Protein AF-A0A7R9NQY5-F1 (afdb_monomer)

Foldseek 3Di:
DQVVCCVVCVVPVLFKDKDDDQQFDDAPPQAQPFDWDQDPVRDTDGQWGFHDWDHGNDPPIITMTTGVVSCQVVCCVVVVDND

Solvent-accessible surface area (backbone atoms only — not comparable to full-atom values): 4855 Å² total; per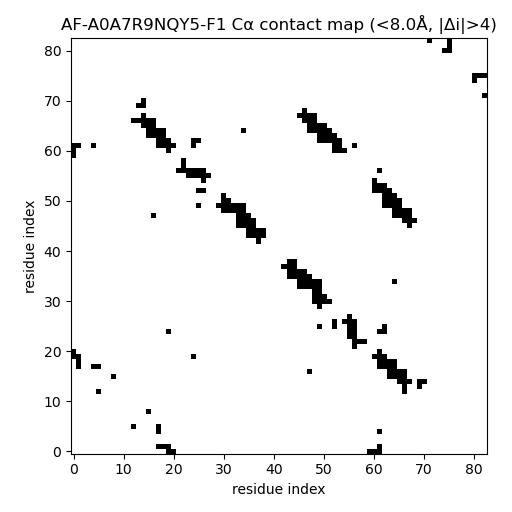-residue (Å²): 55,47,69,60,41,56,68,73,41,60,93,44,50,70,54,33,36,68,46,60,51,92,83,45,60,70,47,91,86,41,64,71,36,81,37,68,46,73,50,98,86,74,49,74,42,80,48,26,29,38,67,49,60,60,72,59,45,42,86,77,39,46,40,38,20,39,23,41,81,60,40,47,70,62,49,26,76,75,65,77,48,90,127

pLDDT: mean 91.31, std 5.81, range [72.56, 97.88]

Organism: NCBI:txid509924

Secondary structure (DSSP, 8-state):
-HHHHHHHSGGGTTTEEEE-BTTB---TT-TTPEEEEE-TTS-EEEEEEEEEESSSS-TT--EEEEEGGGSHHHHHHHH----

InterPro domains:
  IPR001254 Serine proteases, trypsin domain [PF00089] (5-75)
  IPR001254 Serine proteases, trypsin domain [PS50240] (1-80)
  IPR009003 Peptidase S1, PA clan [SSF50494] (15-81)
  IPR033116 Serine proteases, trypsin family, serine active site [PS00135] (25-36)
  IPR050127 Serine Proteases (Peptidase S1 Family) [PTHR24264] (14-79)

Radius of gyration: 13.71 Å; Cα contacts (8 Å, |Δi|>4): 136; chains: 1; bounding box: 34×25×34 Å

Mean predicted aligned error: 4.0 Å

Nearest PDB structures (foldseek):
  2oq5-assembly1_A  TM=8.283E-01  e=4.555E-05  Homo sapiens
  1sgt-assembly1_A  TM=8.448E-01  e=7.123E-05  Streptomyces griseus
  4jz1-assembly1_A  TM=8.307E-01  e=5.881E-05  Homo sapiens
  9dpf-assembly2_C  TM=8.457E-01  e=1.533E-04  Homo sapiens
  8vis-assembly4_H  TM=8.306E-01  e=1.114E-04  Homo sapiens

Sequence (83 aa):
TYLACSKKEKDTIYNRLCAYRHRTDTCLGDSGGPLTYLDKSGIHYLTGIVSTGKGCAERDSYGLYTRVTGYLNWIDENTGGKI

Structure (mmCIF, N/CA/C/O backbone):
data_AF-A0A7R9NQY5-F1
#
_entry.id   AF-A0A7R9NQY5-F1
#
loop_
_atom_site.group_PDB
_atom_site.id
_atom_site.type_symbol
_atom_site.label_atom_id
_atom_site.label_alt_id
_atom_site.label_comp_id
_atom_site.label_asym_id
_atom_site.label_entity_id
_atom_site.label_seq_id
_atom_site.pdbx_PDB_ins_code
_atom_site.Cartn_x
_atom_site.Cartn_y
_atom_site.Cartn_z
_atom_site.occupancy
_atom_site.B_iso_or_equiv
_atom_site.auth_seq_id
_atom_site.auth_comp_id
_atom_site.auth_asym_id
_atom_site.auth_atom_id
_atom_site.pdbx_PDB_model_num
ATOM 1 N N . THR A 1 1 ? 8.792 -9.443 -8.190 1.00 81.75 1 THR A N 1
ATOM 2 C CA . THR A 1 1 ? 7.630 -10.340 -7.925 1.00 81.75 1 THR A CA 1
ATOM 3 C C . THR A 1 1 ? 7.188 -10.241 -6.471 1.00 81.75 1 THR A C 1
ATOM 5 O O . THR A 1 1 ? 7.995 -9.854 -5.630 1.00 81.75 1 THR A O 1
ATOM 8 N N . TYR A 1 2 ? 5.946 -10.635 -6.151 1.00 84.94 2 TYR A N 1
ATOM 9 C CA . TYR A 1 2 ? 5.445 -10.661 -4.765 1.00 84.94 2 TYR A CA 1
ATOM 10 C C . TYR A 1 2 ? 6.332 -11.503 -3.833 1.00 84.94 2 TYR A C 1
ATOM 12 O O . TYR A 1 2 ? 6.772 -11.009 -2.805 1.00 84.94 2 TYR A O 1
ATOM 20 N N . LEU A 1 3 ? 6.684 -12.732 -4.230 1.00 88.25 3 LEU A N 1
ATOM 21 C CA . LEU A 1 3 ? 7.523 -13.621 -3.412 1.00 88.25 3 LEU A CA 1
ATOM 22 C C . LEU A 1 3 ? 8.909 -13.027 -3.121 1.00 88.25 3 LEU A C 1
ATOM 24 O O . LEU A 1 3 ? 9.413 -13.154 -2.006 1.00 88.25 3 LEU A O 1
ATOM 28 N N . ALA A 1 4 ? 9.518 -12.360 -4.107 1.00 89.94 4 ALA A N 1
ATOM 29 C CA . ALA A 1 4 ? 10.794 -11.675 -3.915 1.00 89.94 4 ALA A CA 1
ATOM 30 C C . ALA A 1 4 ? 10.669 -10.531 -2.897 1.00 89.94 4 ALA A C 1
ATOM 32 O O . ALA A 1 4 ? 11.509 -10.414 -2.007 1.00 89.94 4 ALA A O 1
ATOM 33 N N . CYS A 1 5 ? 9.591 -9.748 -2.988 1.00 90.31 5 CYS A N 1
ATOM 34 C CA . CYS A 1 5 ? 9.286 -8.694 -2.027 1.00 90.31 5 CYS A CA 1
ATOM 35 C C . CYS A 1 5 ? 9.079 -9.259 -0.620 1.00 90.31 5 CYS A C 1
ATOM 37 O O . CYS A 1 5 ? 9.797 -8.884 0.299 1.00 90.31 5 CYS A O 1
ATOM 39 N N . SER A 1 6 ? 8.187 -10.240 -0.455 1.00 87.31 6 SER A N 1
ATOM 40 C CA . SER A 1 6 ? 7.898 -10.846 0.849 1.00 87.31 6 SER A CA 1
ATOM 41 C C . SER A 1 6 ? 9.122 -11.494 1.489 1.00 87.31 6 SER A C 1
ATO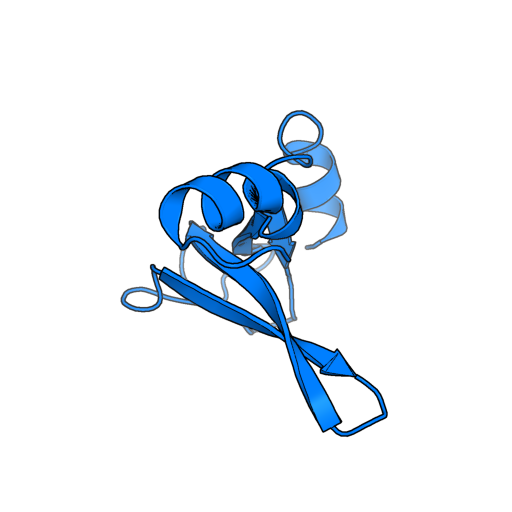M 43 O O . SER A 1 6 ? 9.198 -11.569 2.709 1.00 87.31 6 SER A O 1
ATOM 45 N N . LYS A 1 7 ? 10.094 -11.968 0.696 1.00 90.88 7 LYS A N 1
ATOM 46 C CA . LYS A 1 7 ? 11.359 -12.496 1.221 1.00 90.88 7 LYS A CA 1
ATOM 47 C C . LYS A 1 7 ? 12.305 -11.392 1.699 1.00 90.88 7 LYS A C 1
ATOM 49 O O . LYS A 1 7 ? 13.033 -11.628 2.660 1.00 90.88 7 LYS A O 1
ATOM 54 N N . LYS A 1 8 ? 12.328 -10.246 1.019 1.00 89.94 8 LYS A N 1
ATOM 55 C CA . LYS A 1 8 ? 13.232 -9.128 1.315 1.00 89.94 8 LYS A CA 1
ATOM 56 C C . LYS A 1 8 ? 12.700 -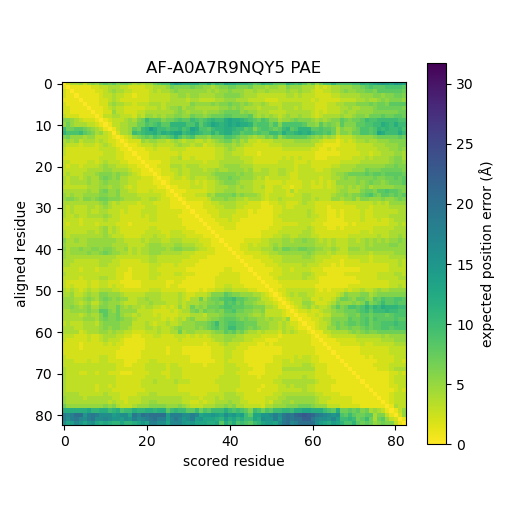8.214 2.422 1.00 89.94 8 LYS A C 1
ATOM 58 O O . LYS A 1 8 ? 13.477 -7.757 3.244 1.00 89.94 8 LYS A O 1
ATOM 63 N N . GLU A 1 9 ? 11.389 -8.012 2.478 1.00 89.19 9 GLU A N 1
ATOM 64 C CA . GLU A 1 9 ? 10.709 -7.110 3.418 1.00 89.19 9 GLU A CA 1
ATOM 65 C C . GLU A 1 9 ? 10.153 -7.836 4.659 1.00 89.19 9 GLU A C 1
ATOM 67 O O . GLU A 1 9 ? 9.212 -7.363 5.295 1.00 89.19 9 GLU A O 1
ATOM 72 N N . LYS A 1 10 ? 10.693 -9.014 5.005 1.00 83.38 10 LYS A N 1
ATOM 73 C CA . LYS A 1 10 ? 10.175 -9.855 6.104 1.00 83.38 10 LYS A CA 1
ATOM 74 C C . LYS A 1 10 ? 10.044 -9.103 7.428 1.00 83.38 10 LYS A C 1
ATOM 76 O O . LYS A 1 10 ? 9.050 -9.286 8.123 1.00 83.38 10 LYS A O 1
ATOM 81 N N . ASP A 1 11 ? 11.004 -8.236 7.734 1.00 82.88 11 ASP A N 1
ATOM 82 C CA . ASP A 1 11 ? 11.062 -7.510 9.007 1.00 82.88 11 ASP A CA 1
ATOM 83 C C . ASP A 1 11 ? 10.163 -6.262 9.031 1.00 82.88 11 ASP A C 1
ATOM 85 O O . ASP A 1 11 ? 9.955 -5.657 10.079 1.00 82.88 11 ASP A O 1
ATOM 89 N N . THR A 1 12 ? 9.599 -5.867 7.884 1.00 80.44 12 THR A N 1
ATOM 90 C CA . THR A 1 12 ? 8.797 -4.641 7.737 1.00 80.44 12 THR A CA 1
ATOM 91 C C . THR A 1 12 ? 7.347 -4.920 7.332 1.00 80.44 12 THR A C 1
ATOM 93 O O . THR A 1 12 ? 6.562 -3.984 7.169 1.00 80.44 12 THR A O 1
ATOM 96 N N . ILE A 1 13 ? 6.946 -6.194 7.240 1.00 76.81 13 ILE A N 1
ATOM 97 C CA . ILE A 1 13 ? 5.618 -6.618 6.763 1.00 76.81 13 ILE A CA 1
ATOM 98 C C . ILE A 1 13 ? 4.448 -6.170 7.652 1.00 76.81 13 ILE A C 1
ATOM 100 O O . ILE A 1 13 ? 3.308 -6.098 7.191 1.00 76.81 13 ILE A O 1
ATOM 104 N N . TYR A 1 14 ? 4.719 -5.832 8.916 1.00 83.62 14 TYR A N 1
ATOM 105 C CA . TYR A 1 14 ? 3.719 -5.258 9.819 1.00 83.62 14 TYR A CA 1
ATOM 106 C C . TYR A 1 14 ? 3.258 -3.869 9.360 1.00 83.62 14 TYR A C 1
ATOM 108 O O . TYR A 1 14 ? 2.080 -3.543 9.479 1.00 83.62 14 TYR A O 1
ATOM 116 N N . ASN A 1 15 ? 4.161 -3.098 8.746 1.00 91.25 15 ASN A N 1
ATOM 117 C CA . ASN A 1 15 ? 3.915 -1.713 8.337 1.00 91.25 15 ASN A CA 1
ATOM 118 C C . ASN A 1 15 ? 3.887 -1.535 6.815 1.00 91.25 15 ASN A C 1
ATOM 120 O O . ASN A 1 15 ? 3.523 -0.468 6.321 1.00 91.25 15 ASN A O 1
ATOM 124 N N . ARG A 1 16 ? 4.267 -2.566 6.052 1.00 93.56 16 ARG A N 1
ATOM 125 C CA . ARG A 1 16 ? 4.391 -2.507 4.594 1.00 93.56 16 ARG A CA 1
ATOM 126 C C . ARG A 1 16 ? 3.676 -3.667 3.911 1.00 93.56 16 ARG A C 1
ATOM 128 O O . ARG A 1 16 ? 3.580 -4.772 4.438 1.00 93.56 16 ARG A O 1
ATOM 135 N N . LEU A 1 17 ? 3.196 -3.407 2.703 1.00 94.12 17 LEU A N 1
ATOM 136 C CA . LEU A 1 17 ? 2.569 -4.367 1.808 1.00 94.12 17 LEU A CA 1
ATOM 137 C C . LEU A 1 17 ? 3.332 -4.430 0.492 1.00 94.12 17 LEU A C 1
ATOM 139 O O . LEU A 1 17 ? 3.677 -3.411 -0.106 1.00 94.12 17 LEU A O 1
ATOM 143 N N . CYS A 1 18 ? 3.535 -5.657 0.035 1.00 93.25 18 CYS A N 1
ATOM 144 C CA . CYS A 1 18 ? 4.046 -5.958 -1.288 1.00 93.25 18 CYS A CA 1
ATOM 145 C C . CYS A 1 18 ? 2.875 -6.094 -2.261 1.00 93.25 18 CYS A C 1
ATOM 147 O O . CYS A 1 18 ? 2.003 -6.935 -2.037 1.00 93.25 18 CYS A O 1
ATOM 149 N N . ALA A 1 19 ? 2.893 -5.359 -3.371 1.00 92.50 19 ALA A N 1
ATOM 150 C CA . ALA A 1 19 ? 1.990 -5.612 -4.491 1.00 92.50 19 ALA A CA 1
ATOM 151 C C . ALA A 1 19 ? 2.780 -5.761 -5.791 1.00 92.50 19 ALA A C 1
ATOM 153 O O . ALA A 1 19 ? 3.810 -5.121 -6.010 1.00 92.50 19 ALA A O 1
ATOM 154 N N . TYR A 1 20 ? 2.316 -6.662 -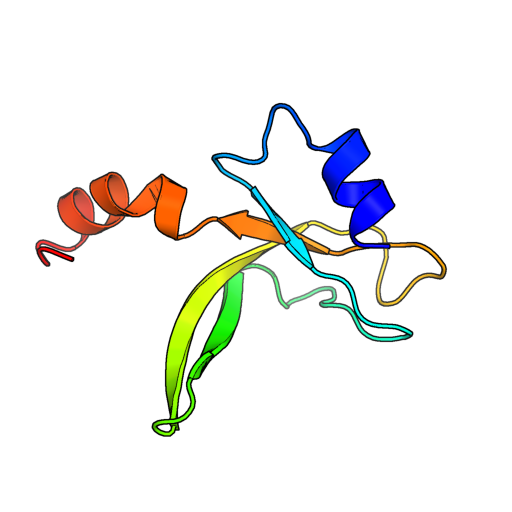6.649 1.00 91.81 20 TYR A N 1
ATOM 155 C CA . TYR A 1 20 ? 2.951 -6.931 -7.927 1.00 91.81 20 TYR A CA 1
ATOM 156 C C . TYR A 1 20 ? 1.923 -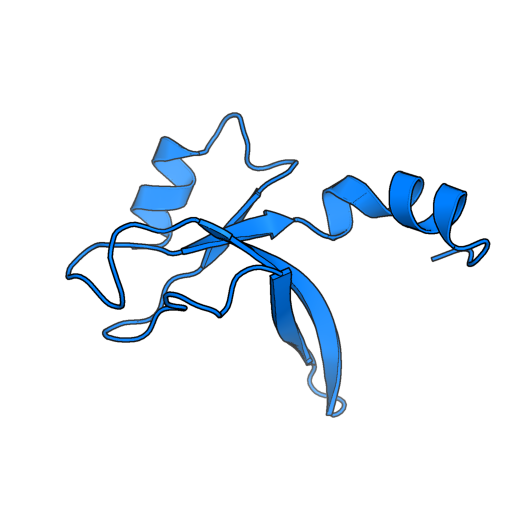7.419 -8.935 1.00 91.81 20 TYR A C 1
ATOM 158 O O . TYR A 1 20 ? 1.147 -8.333 -8.648 1.00 91.81 20 TYR A O 1
ATOM 166 N N . ARG A 1 21 ? 1.995 -6.875 -10.148 1.00 89.94 21 ARG A N 1
ATOM 167 C CA . ARG A 1 21 ? 1.306 -7.399 -11.322 1.00 89.94 21 ARG A CA 1
ATOM 168 C C . ARG A 1 21 ? 2.227 -7.268 -12.531 1.00 89.94 21 ARG A C 1
ATOM 170 O O . ARG A 1 21 ? 2.975 -6.305 -12.657 1.00 89.94 21 ARG A O 1
ATOM 177 N N . HIS A 1 22 ? 2.208 -8.263 -13.414 1.00 88.81 22 HIS A N 1
ATOM 178 C CA . HIS A 1 22 ? 3.073 -8.253 -14.592 1.00 88.81 22 HIS A CA 1
ATOM 179 C C . HIS A 1 22 ? 2.796 -7.016 -15.463 1.00 88.81 22 HIS A C 1
ATOM 181 O O . HIS A 1 22 ? 1.650 -6.792 -15.847 1.00 88.81 22 HIS A O 1
ATOM 187 N N . ARG A 1 23 ? 3.849 -6.243 -15.782 1.00 87.56 23 ARG A N 1
ATOM 188 C CA . ARG A 1 23 ? 3.787 -4.999 -16.581 1.00 87.56 23 ARG A CA 1
ATOM 189 C C . ARG A 1 23 ? 2.821 -3.942 -16.027 1.00 87.56 23 ARG A C 1
ATOM 191 O O . ARG A 1 23 ? 2.222 -3.186 -16.785 1.00 87.56 23 ARG A O 1
ATOM 198 N N . THR A 1 24 ? 2.624 -3.901 -14.716 1.00 90.12 24 THR A N 1
ATOM 199 C CA . THR A 1 24 ? 1.807 -2.878 -14.059 1.00 90.12 24 THR A CA 1
ATOM 200 C C . THR A 1 24 ? 2.491 -2.471 -12.768 1.00 90.12 24 THR A C 1
ATOM 202 O O . THR A 1 24 ? 2.912 -3.335 -12.001 1.00 90.12 24 THR A O 1
ATOM 205 N N . ASP A 1 25 ? 2.580 -1.171 -12.530 1.00 91.69 25 ASP A N 1
ATOM 206 C CA . ASP A 1 25 ? 3.090 -0.609 -11.286 1.00 91.69 25 ASP A CA 1
ATOM 207 C C . ASP A 1 25 ? 2.502 0.785 -11.087 1.00 91.69 25 ASP A C 1
ATOM 209 O O . ASP A 1 25 ? 2.031 1.399 -12.050 1.00 91.69 25 ASP A O 1
ATOM 213 N N . THR A 1 26 ? 2.552 1.275 -9.857 1.00 92.81 26 THR A N 1
ATOM 214 C CA . THR A 1 26 ? 2.395 2.707 -9.595 1.00 92.81 26 THR A CA 1
ATOM 215 C C . THR A 1 26 ? 3.664 3.439 -10.022 1.00 92.81 26 THR A C 1
ATOM 217 O O . THR A 1 26 ? 4.728 2.835 -10.178 1.00 92.81 26 THR A O 1
ATOM 220 N N . CYS A 1 27 ? 3.559 4.738 -10.272 1.00 91.81 27 CYS A N 1
ATOM 221 C CA . CYS A 1 27 ? 4.646 5.533 -10.819 1.00 91.81 27 CYS A CA 1
ATOM 222 C C . CYS A 1 27 ? 4.796 6.880 -10.103 1.00 91.81 27 CYS A C 1
ATOM 224 O O . CYS A 1 27 ? 4.212 7.148 -9.051 1.00 91.81 27 CYS A O 1
ATOM 226 N N . LEU A 1 28 ? 5.654 7.730 -10.663 1.00 89.75 28 LEU A N 1
ATOM 227 C CA . LEU A 1 28 ? 5.875 9.085 -10.187 1.00 89.75 28 LEU A CA 1
ATOM 228 C C . LEU A 1 28 ? 4.558 9.866 -10.187 1.00 89.75 28 LEU A C 1
ATOM 230 O O . LEU A 1 28 ? 3.848 9.895 -11.188 1.00 89.75 28 LEU A O 1
ATOM 234 N N . GLY A 1 29 ? 4.270 10.520 -9.065 1.00 92.00 29 GLY A N 1
ATOM 235 C CA . GLY A 1 29 ? 3.024 11.259 -8.859 1.00 92.00 29 GLY A CA 1
ATOM 236 C C . GLY A 1 29 ? 1.917 10.452 -8.178 1.00 92.00 29 GLY A C 1
ATOM 237 O O . GLY A 1 29 ? 1.014 11.064 -7.622 1.00 92.00 29 GLY A O 1
ATOM 238 N N . ASP A 1 30 ? 2.023 9.120 -8.112 1.00 95.19 30 ASP A N 1
ATOM 239 C CA . ASP A 1 30 ? 1.016 8.281 -7.442 1.00 95.19 30 ASP A CA 1
ATOM 240 C C . ASP A 1 30 ? 1.219 8.188 -5.920 1.00 95.19 30 ASP A C 1
ATOM 242 O O . ASP A 1 30 ? 0.393 7.600 -5.224 1.00 95.19 30 ASP A O 1
ATOM 246 N N . SER A 1 31 ? 2.318 8.733 -5.383 1.00 95.69 31 SER A N 1
ATOM 247 C CA . SER A 1 31 ? 2.634 8.705 -3.949 1.00 95.69 31 SER A CA 1
ATOM 248 C C . SER A 1 31 ? 1.485 9.250 -3.098 1.00 95.69 31 SER A C 1
ATOM 250 O O . SER A 1 31 ? 0.993 10.349 -3.335 1.00 95.69 31 SER A O 1
ATOM 252 N N . GLY A 1 32 ? 1.079 8.491 -2.076 1.00 96.25 32 GLY A N 1
ATOM 253 C CA . GLY A 1 32 ? -0.093 8.809 -1.252 1.00 96.25 32 GLY A CA 1
ATOM 254 C C . GLY A 1 32 ? -1.426 8.313 -1.827 1.00 96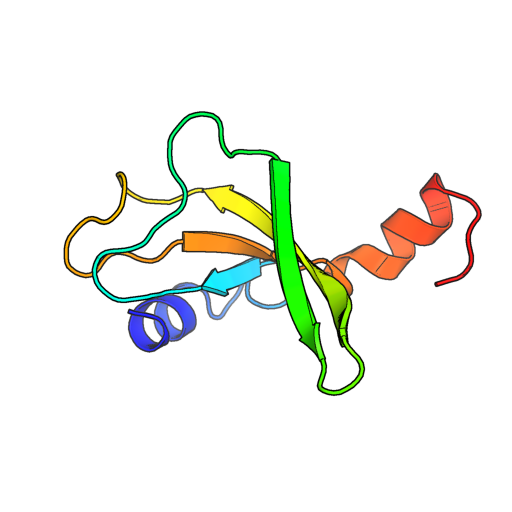.25 32 GLY A C 1
ATOM 255 O O . GLY A 1 32 ? -2.437 8.352 -1.129 1.00 96.25 32 GLY A O 1
ATOM 256 N N . GLY A 1 33 ? -1.438 7.798 -3.059 1.00 97.00 33 GLY A N 1
ATOM 257 C CA . GLY A 1 33 ? -2.619 7.213 -3.685 1.00 97.00 33 GLY A CA 1
ATOM 258 C C . GLY A 1 33 ? -3.101 5.923 -2.999 1.00 97.00 33 GLY A C 1
ATOM 259 O O . GLY A 1 33 ? -2.331 5.261 -2.289 1.00 97.00 33 GLY A O 1
ATOM 260 N N . PRO A 1 34 ? -4.372 5.535 -3.202 1.00 97.25 34 PRO A N 1
ATOM 261 C CA . PRO A 1 34 ? -4.957 4.371 -2.549 1.00 97.25 34 PRO A CA 1
ATOM 262 C C . PRO A 1 34 ? -4.651 3.061 -3.289 1.00 97.25 34 PRO A C 1
ATOM 264 O O . PRO A 1 34 ? -4.844 2.944 -4.498 1.00 97.25 34 PRO A O 1
ATOM 267 N N . LEU A 1 35 ? -4.284 2.023 -2.537 1.00 96.25 35 LEU A N 1
ATOM 268 C CA . LEU A 1 35 ? -4.406 0.627 -2.955 1.00 96.25 35 LEU A CA 1
ATOM 269 C C . LEU A 1 35 ? -5.671 0.045 -2.320 1.00 96.25 35 LEU A C 1
ATOM 271 O O . LEU A 1 35 ? -5.771 -0.047 -1.092 1.00 96.25 35 LEU A O 1
ATOM 275 N N . THR A 1 36 ? -6.632 -0.366 -3.149 1.00 96.81 36 THR A N 1
ATOM 276 C CA . THR A 1 36 ? -7.917 -0.893 -2.670 1.00 96.81 36 THR A CA 1
ATOM 277 C C . THR A 1 36 ? -8.109 -2.369 -3.000 1.00 96.81 36 THR A C 1
ATOM 279 O O . THR A 1 36 ? -7.605 -2.875 -4.002 1.00 96.81 36 THR A O 1
ATOM 282 N N . TYR A 1 37 ? -8.850 -3.060 -2.137 1.00 95.56 37 TYR A N 1
ATOM 283 C CA . TYR A 1 37 ? -9.392 -4.390 -2.387 1.00 95.56 37 TYR A CA 1
ATOM 284 C C . TYR A 1 37 ? -10.891 -4.262 -2.654 1.00 95.56 37 TYR A C 1
ATOM 286 O O . TYR A 1 37 ? -11.610 -3.726 -1.816 1.00 95.56 37 TYR A O 1
ATOM 294 N N . LEU A 1 38 ? -11.342 -4.739 -3.812 1.00 97.31 38 LEU A N 1
ATOM 295 C CA . LEU A 1 38 ? -12.757 -4.809 -4.159 1.00 97.31 38 LEU A CA 1
ATOM 296 C C . LEU A 1 38 ? -13.309 -6.164 -3.712 1.00 97.31 38 LEU A C 1
ATOM 298 O O . LEU A 1 38 ? -12.856 -7.205 -4.197 1.00 97.31 38 LEU A O 1
ATOM 302 N N . ASP A 1 39 ? -14.256 -6.155 -2.777 1.00 96.62 39 ASP A N 1
ATOM 303 C CA . ASP A 1 39 ? -14.914 -7.377 -2.325 1.00 96.62 39 ASP A CA 1
ATOM 304 C C . ASP A 1 39 ? -15.975 -7.868 -3.330 1.00 96.62 39 ASP A C 1
ATOM 306 O O . ASP A 1 39 ? -16.256 -7.246 -4.356 1.00 96.62 39 ASP A O 1
ATOM 310 N N . LYS A 1 40 ? -16.590 -9.017 -3.033 1.00 97.38 40 LYS A N 1
ATOM 311 C CA . LYS A 1 40 ? -17.644 -9.596 -3.883 1.00 97.38 4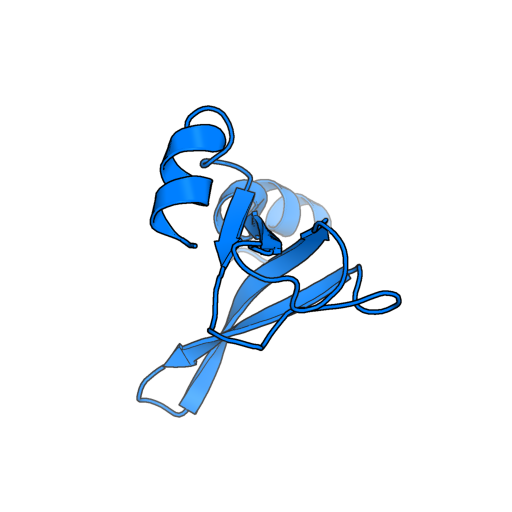0 LYS A CA 1
ATOM 312 C C . LYS A 1 40 ? -18.951 -8.792 -3.870 1.00 97.38 40 LYS A C 1
ATOM 314 O O . LYS A 1 40 ? -19.784 -9.005 -4.746 1.00 97.38 40 LYS A O 1
ATOM 319 N N . SER A 1 41 ? -19.130 -7.913 -2.888 1.00 97.56 41 SER A N 1
ATOM 320 C CA . SER A 1 41 ? -20.308 -7.062 -2.707 1.00 97.56 41 SER A CA 1
ATOM 321 C C . SER A 1 41 ? -20.184 -5.731 -3.459 1.00 97.56 41 SER A C 1
ATOM 323 O O . SER A 1 41 ? -21.145 -4.968 -3.505 1.00 97.56 41 SER A O 1
ATOM 325 N N . GLY A 1 42 ? -19.020 -5.445 -4.053 1.00 97.44 42 GLY A N 1
ATOM 326 C CA . GLY A 1 42 ? -18.742 -4.196 -4.762 1.00 97.44 42 GLY A CA 1
ATOM 327 C C . GLY A 1 42 ? -18.171 -3.082 -3.876 1.00 97.44 42 GLY A C 1
ATOM 328 O O . GLY A 1 42 ? -18.085 -1.939 -4.318 1.00 97.44 42 GLY A O 1
ATOM 329 N N . ILE A 1 43 ? -17.774 -3.389 -2.641 1.00 97.69 43 ILE A N 1
ATOM 330 C CA . ILE A 1 43 ? -17.192 -2.434 -1.700 1.00 97.69 43 ILE A CA 1
ATOM 331 C C . ILE A 1 43 ? -15.671 -2.415 -1.845 1.00 97.69 43 ILE A C 1
ATOM 333 O O . ILE A 1 43 ? -15.001 -3.450 -1.821 1.00 97.69 43 ILE A O 1
ATOM 337 N N . HIS A 1 44 ? -15.122 -1.207 -1.962 1.00 97.50 44 HIS A N 1
ATOM 338 C CA . HIS A 1 44 ? -13.685 -0.974 -1.927 1.00 97.50 44 HIS A CA 1
ATOM 339 C C . HIS A 1 44 ? -13.204 -0.778 -0.489 1.00 97.50 44 HIS A C 1
ATOM 341 O O . HIS A 1 44 ? -13.643 0.132 0.210 1.00 97.50 44 HIS A O 1
ATOM 347 N N . TYR A 1 45 ? -12.229 -1.584 -0.085 1.00 96.62 45 TYR A N 1
ATOM 348 C CA . TYR A 1 45 ? -11.515 -1.451 1.178 1.00 96.62 45 TYR A CA 1
ATOM 349 C C . TYR A 1 45 ? -10.131 -0.865 0.929 1.00 96.62 45 TYR A C 1
ATOM 351 O O . TYR A 1 45 ? -9.372 -1.388 0.111 1.00 96.62 45 TYR A O 1
ATOM 359 N N . LEU A 1 46 ? -9.777 0.205 1.641 1.00 97.00 46 LEU A N 1
ATOM 360 C CA . LEU A 1 46 ? -8.432 0.774 1.595 1.00 97.00 46 LEU A CA 1
ATOM 361 C C . LEU A 1 46 ? -7.464 -0.163 2.332 1.00 97.00 46 LEU A C 1
ATOM 363 O O . LEU A 1 46 ? -7.531 -0.308 3.548 1.00 97.00 46 LEU A O 1
ATOM 367 N N . THR A 1 47 ? -6.570 -0.819 1.594 1.00 96.31 47 THR A N 1
ATOM 368 C CA . THR A 1 47 ? -5.644 -1.817 2.160 1.00 96.31 47 THR A CA 1
ATOM 369 C C . THR A 1 47 ? -4.210 -1.313 2.226 1.00 96.31 47 THR A C 1
ATOM 371 O O . THR A 1 47 ? -3.468 -1.697 3.134 1.00 96.31 47 THR A O 1
ATOM 374 N N . GLY A 1 48 ? -3.823 -0.415 1.319 1.00 97.19 48 GLY A N 1
ATOM 375 C CA . GLY A 1 48 ? -2.506 0.197 1.342 1.00 97.19 48 GLY A CA 1
ATOM 376 C C . GLY A 1 48 ? -2.464 1.609 0.776 1.00 97.19 48 GLY A C 1
ATOM 377 O O . GLY A 1 48 ? -3.416 2.076 0.156 1.00 97.19 48 GLY A O 1
ATOM 378 N N . ILE A 1 49 ? -1.331 2.271 0.986 1.00 97.88 49 ILE A N 1
ATOM 379 C CA . ILE A 1 49 ? -1.042 3.615 0.470 1.00 97.88 49 ILE A CA 1
ATOM 380 C C . ILE A 1 49 ? 0.244 3.543 -0.348 1.00 97.88 49 ILE A C 1
ATOM 382 O O . ILE A 1 49 ? 1.229 2.972 0.125 1.00 97.88 49 ILE A O 1
ATOM 386 N N . VAL A 1 50 ? 0.250 4.098 -1.562 1.00 97.12 50 VAL A N 1
ATOM 387 C CA . VAL A 1 50 ? 1.441 4.125 -2.429 1.00 97.12 50 VAL A CA 1
ATOM 388 C C . VAL A 1 50 ? 2.590 4.820 -1.702 1.00 97.12 50 VAL A C 1
ATOM 390 O O . VAL A 1 50 ? 2.453 5.971 -1.286 1.00 97.12 50 VAL A O 1
ATOM 393 N N . SER A 1 51 ? 3.722 4.126 -1.548 1.00 93.88 51 SER A N 1
ATOM 394 C CA . SER A 1 51 ? 4.875 4.635 -0.799 1.00 93.88 51 SER A CA 1
ATOM 395 C C . SER A 1 51 ? 6.136 4.702 -1.655 1.00 93.88 51 SER A C 1
ATOM 397 O O . SER A 1 51 ? 6.684 5.783 -1.857 1.00 93.88 51 SER A O 1
ATOM 399 N N . THR A 1 52 ? 6.628 3.566 -2.154 1.00 90.62 52 THR A N 1
ATOM 400 C CA . THR A 1 52 ? 7.882 3.540 -2.916 1.00 90.62 52 THR A CA 1
ATOM 401 C C . THR A 1 52 ? 7.961 2.331 -3.844 1.00 90.62 52 THR A C 1
ATOM 403 O O . THR A 1 52 ? 7.253 1.341 -3.674 1.00 90.62 52 THR A O 1
ATOM 406 N N . GLY A 1 53 ? 8.850 2.402 -4.823 1.00 87.00 53 GLY A N 1
ATOM 407 C CA . GLY A 1 53 ? 9.086 1.374 -5.825 1.00 87.00 53 GLY A CA 1
ATOM 408 C C . GLY A 1 53 ? 10.370 1.685 -6.585 1.00 87.00 53 GLY A C 1
ATOM 409 O O . GLY A 1 53 ? 10.947 2.765 -6.434 1.00 87.00 53 GLY A O 1
ATOM 410 N N . LYS A 1 54 ? 10.846 0.727 -7.381 1.00 85.81 54 LYS A N 1
ATOM 411 C CA . LYS A 1 54 ? 12.001 0.928 -8.262 1.00 85.81 54 LYS A CA 1
ATOM 412 C C . LYS A 1 54 ? 11.514 1.097 -9.699 1.00 85.81 54 LYS A C 1
ATOM 414 O O . LYS A 1 54 ? 11.029 0.132 -10.289 1.00 85.81 54 LYS A O 1
ATOM 419 N N . GLY A 1 55 ? 11.694 2.302 -10.239 1.00 86.88 55 GLY A N 1
ATOM 420 C CA . GLY A 1 55 ? 11.180 2.661 -11.560 1.00 86.88 55 GLY A CA 1
ATOM 421 C C . GLY A 1 55 ? 9.659 2.509 -11.631 1.00 86.88 55 GLY A C 1
ATOM 422 O O . GLY A 1 55 ? 8.990 2.512 -10.601 1.00 86.88 55 GLY A O 1
ATOM 423 N N . CYS A 1 56 ? 9.126 2.368 -12.845 1.00 89.12 56 CYS A N 1
ATOM 424 C CA . CYS A 1 56 ? 7.705 2.106 -13.069 1.00 89.12 56 CYS A CA 1
ATOM 425 C C . CYS A 1 56 ? 7.555 0.908 -14.004 1.00 89.12 56 CYS A C 1
ATOM 427 O O . CYS A 1 56 ? 8.056 0.931 -15.129 1.00 89.12 56 CYS A O 1
ATOM 429 N N . ALA A 1 57 ? 6.875 -0.140 -13.534 1.00 87.75 57 ALA A N 1
ATOM 430 C CA . ALA A 1 57 ? 6.640 -1.384 -14.273 1.00 87.75 57 ALA A CA 1
ATOM 431 C C . ALA A 1 57 ? 7.929 -2.035 -14.811 1.00 87.75 57 ALA A C 1
ATOM 433 O O . ALA A 1 57 ? 7.914 -2.719 -15.841 1.00 87.75 57 ALA A O 1
ATOM 434 N N . GLU A 1 58 ? 9.046 -1.835 -14.103 1.00 86.56 58 GLU A N 1
ATOM 435 C CA . GLU A 1 58 ? 10.313 -2.484 -14.417 1.00 86.56 58 GLU A CA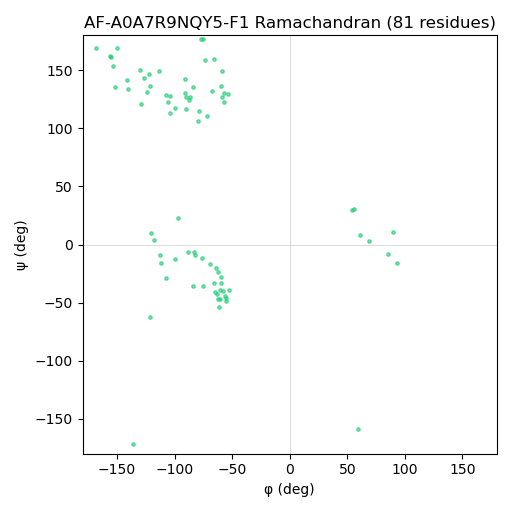 1
ATOM 436 C C . GLU A 1 58 ? 10.173 -4.012 -14.368 1.00 86.56 58 GLU A C 1
ATOM 438 O O . GLU A 1 58 ? 9.382 -4.590 -13.613 1.00 86.56 58 GLU A O 1
ATOM 443 N N . ARG A 1 59 ? 10.971 -4.706 -15.187 1.00 85.25 59 ARG A N 1
ATOM 444 C CA . ARG A 1 59 ? 11.040 -6.167 -15.092 1.00 85.25 59 ARG A CA 1
ATOM 445 C C . ARG A 1 59 ? 11.505 -6.557 -13.694 1.00 85.25 59 ARG A C 1
ATOM 447 O O . ARG A 1 59 ? 12.424 -5.962 -13.141 1.00 85.25 59 ARG A O 1
ATOM 454 N N . ASP A 1 60 ? 10.832 -7.559 -13.143 1.00 81.62 60 ASP A N 1
ATOM 455 C CA . ASP A 1 60 ? 11.115 -8.144 -11.832 1.00 81.62 60 ASP A CA 1
ATOM 456 C C . ASP A 1 60 ? 11.001 -7.195 -10.623 1.00 81.62 60 ASP A C 1
ATOM 458 O O . ASP A 1 60 ? 11.267 -7.623 -9.494 1.00 81.62 60 ASP A O 1
ATOM 462 N N . SER A 1 61 ? 10.500 -5.967 -10.805 1.00 87.50 61 SER A N 1
ATOM 463 C CA . SER A 1 61 ? 10.214 -5.046 -9.703 1.00 87.50 61 SER A CA 1
ATOM 464 C C . SER A 1 61 ? 8.936 -5.430 -8.942 1.00 87.50 61 SER A C 1
ATOM 466 O O . SER A 1 61 ? 8.277 -6.443 -9.216 1.00 87.50 61 SER A O 1
ATOM 468 N N . TYR A 1 62 ? 8.646 -4.677 -7.888 1.00 91.75 62 TYR A N 1
ATOM 469 C CA . TYR A 1 62 ? 7.432 -4.746 -7.084 1.00 91.75 62 TYR A CA 1
ATOM 470 C C . TYR A 1 62 ? 7.194 -3.369 -6.459 1.00 91.75 62 TYR A C 1
ATOM 472 O O . TYR A 1 62 ? 8.154 -2.633 -6.212 1.00 91.75 62 TYR A O 1
ATOM 480 N N . GLY A 1 63 ? 5.937 -3.058 -6.159 1.00 93.25 63 GLY A N 1
ATOM 481 C CA . GLY A 1 63 ? 5.580 -1.854 -5.421 1.00 93.25 63 GLY A CA 1
ATOM 482 C C . GLY A 1 63 ? 5.538 -2.122 -3.918 1.00 93.25 63 GLY A C 1
ATOM 483 O O . GLY A 1 63 ? 5.095 -3.190 -3.474 1.00 93.25 63 GLY A O 1
ATOM 484 N N . LEU A 1 64 ? 5.991 -1.142 -3.138 1.00 94.06 64 LEU A N 1
ATOM 485 C CA . LEU A 1 64 ? 5.860 -1.105 -1.687 1.00 94.06 64 LEU A CA 1
ATOM 486 C C . LEU A 1 64 ? 4.821 -0.069 -1.283 1.00 94.06 64 LEU A C 1
ATOM 488 O O . LEU A 1 64 ? 4.887 1.107 -1.649 1.00 94.06 64 LEU A O 1
ATOM 492 N N . TYR A 1 65 ? 3.895 -0.525 -0.456 1.00 96.19 65 TYR A N 1
ATOM 493 C CA . TYR A 1 65 ? 2.768 0.251 0.027 1.00 96.19 65 TYR A CA 1
ATOM 494 C C . TYR A 1 65 ? 2.807 0.277 1.550 1.00 96.19 65 TYR A C 1
ATOM 496 O O . TYR A 1 65 ? 3.228 -0.697 2.173 1.00 96.19 65 TYR A O 1
ATOM 504 N N . THR A 1 66 ? 2.364 1.361 2.173 1.00 96.81 66 THR A N 1
ATOM 505 C CA . THR A 1 66 ? 2.110 1.372 3.620 1.00 96.81 66 THR A CA 1
ATOM 506 C C . THR A 1 66 ? 0.926 0.454 3.907 1.00 96.81 66 THR A C 1
ATOM 508 O O . THR A 1 66 ? -0.090 0.546 3.223 1.00 96.81 66 THR A O 1
ATOM 511 N N . ARG A 1 67 ? 1.038 -0.442 4.893 1.00 95.88 67 ARG A N 1
ATOM 512 C CA . ARG A 1 67 ? -0.034 -1.368 5.286 1.00 95.88 67 ARG A CA 1
ATOM 513 C C . ARG A 1 67 ? -1.052 -0.651 6.162 1.00 95.88 67 ARG A C 1
ATOM 515 O O . ARG A 1 67 ? -0.790 -0.469 7.342 1.00 95.88 67 ARG A O 1
ATOM 522 N N . VAL A 1 68 ? -2.237 -0.333 5.646 1.00 96.44 68 VAL A N 1
ATOM 523 C CA . VAL A 1 68 ? -3.250 0.443 6.396 1.00 96.44 68 VAL A CA 1
ATOM 524 C C . VAL A 1 68 ? -3.645 -0.240 7.706 1.00 96.44 68 VAL A C 1
ATOM 526 O O . VAL A 1 68 ? -3.717 0.415 8.739 1.00 96.44 68 VAL A O 1
ATOM 529 N N . THR A 1 69 ? -3.783 -1.570 7.709 1.00 94.12 69 THR A N 1
ATOM 530 C CA . THR A 1 69 ? -4.140 -2.315 8.929 1.00 94.12 69 THR A CA 1
ATOM 531 C C . THR A 1 69 ? -3.105 -2.187 10.054 1.00 94.12 69 THR A C 1
ATOM 533 O O . THR A 1 69 ? -3.439 -2.419 11.207 1.00 94.12 69 THR A O 1
ATOM 536 N N . GLY A 1 70 ? -1.844 -1.874 9.731 1.00 93.75 70 GLY A N 1
ATOM 537 C CA . GLY A 1 70 ? -0.787 -1.647 10.723 1.00 93.75 70 GLY A CA 1
ATOM 538 C C . GLY A 1 70 ? -0.890 -0.285 11.416 1.00 93.75 70 GLY A C 1
ATOM 539 O O . GLY A 1 70 ? -0.229 -0.066 12.424 1.00 93.75 70 GLY A O 1
ATOM 540 N N . TYR A 1 71 ? -1.732 0.613 10.897 1.00 94.69 71 TYR A N 1
ATOM 541 C CA . TYR A 1 71 ? -1.887 1.987 11.373 1.00 94.69 71 TYR A CA 1
ATOM 542 C C . TYR A 1 71 ? -3.314 2.309 11.834 1.00 94.69 71 TYR A C 1
ATOM 544 O O . TYR A 1 71 ? -3.586 3.473 12.096 1.00 94.69 71 TYR A O 1
ATOM 552 N N . LEU A 1 72 ? -4.218 1.327 11.969 1.00 93.50 72 LEU A N 1
ATOM 553 C CA . LEU A 1 72 ? -5.615 1.592 12.358 1.00 93.50 72 LEU A CA 1
ATOM 554 C C . LEU A 1 72 ? -5.714 2.369 13.673 1.00 93.50 72 LEU A C 1
ATOM 556 O O . LEU A 1 72 ? -6.362 3.401 13.695 1.00 93.50 72 LEU A O 1
ATOM 560 N N . ASN A 1 73 ? -4.966 1.976 14.710 1.00 93.31 73 ASN A N 1
ATOM 561 C CA . ASN A 1 73 ? -4.953 2.716 15.979 1.00 93.31 73 ASN A CA 1
ATOM 562 C C . ASN A 1 73 ? -4.565 4.192 15.789 1.00 93.31 73 ASN A C 1
ATOM 564 O O . ASN A 1 73 ? -5.211 5.078 16.335 1.00 93.31 73 ASN A O 1
ATOM 568 N N . TRP A 1 74 ? -3.532 4.461 14.983 1.00 94.88 74 TRP A N 1
ATOM 569 C CA . TRP A 1 74 ? -3.114 5.830 14.684 1.00 94.88 74 TRP A CA 1
ATOM 570 C C . TRP A 1 74 ? -4.193 6.590 13.900 1.00 94.88 74 TRP A C 1
ATOM 572 O O . TRP A 1 74 ? -4.441 7.761 14.180 1.00 94.88 74 TRP A O 1
ATOM 582 N N . ILE A 1 75 ? -4.849 5.941 12.934 1.00 95.12 75 ILE A N 1
ATOM 583 C CA . ILE A 1 75 ? -5.941 6.548 12.164 1.00 95.12 75 ILE A CA 1
ATOM 584 C C . ILE A 1 75 ? -7.101 6.901 13.102 1.00 95.12 75 ILE A C 1
ATOM 586 O O . ILE A 1 75 ? -7.592 8.028 13.053 1.00 95.12 75 ILE A O 1
ATOM 590 N N . ASP A 1 76 ? -7.499 5.993 13.985 1.00 95.00 76 ASP A N 1
ATOM 591 C CA . ASP A 1 76 ? -8.596 6.197 14.933 1.00 95.00 76 ASP A CA 1
ATOM 592 C C . ASP A 1 76 ? -8.313 7.368 15.877 1.00 95.00 76 ASP A C 1
ATOM 594 O O . ASP A 1 76 ? -9.139 8.271 16.029 1.00 95.00 76 ASP A O 1
ATOM 598 N N . GLU A 1 77 ? -7.106 7.406 16.448 1.00 95.19 77 GLU A N 1
ATOM 599 C CA . GLU A 1 77 ? -6.647 8.483 17.332 1.00 95.19 77 GLU A CA 1
ATOM 600 C C . GLU A 1 77 ? -6.659 9.858 16.646 1.00 95.19 77 GLU A C 1
ATOM 602 O O . GLU A 1 77 ? -6.916 10.867 17.302 1.00 95.19 77 GLU A O 1
ATOM 607 N N . ASN A 1 78 ? -6.406 9.916 15.333 1.00 96.06 78 ASN A N 1
ATOM 608 C CA . ASN A 1 78 ? -6.279 11.174 14.586 1.00 96.06 78 ASN A CA 1
ATOM 609 C C . ASN A 1 78 ? -7.537 11.576 13.807 1.00 96.06 78 ASN A C 1
ATOM 611 O O . ASN A 1 78 ? -7.626 12.711 13.339 1.00 96.06 78 ASN A O 1
ATOM 615 N N . THR A 1 79 ? -8.508 10.678 13.652 1.00 94.81 79 THR A N 1
ATOM 616 C CA . THR A 1 79 ? -9.757 10.960 12.925 1.00 94.81 79 THR A CA 1
ATOM 617 C C . THR A 1 79 ? -10.982 10.989 13.831 1.00 94.81 79 THR A C 1
ATOM 619 O O . THR A 1 79 ? -12.026 11.494 13.421 1.00 94.81 79 THR A O 1
ATOM 622 N N . GLY A 1 80 ? -10.883 10.467 15.059 1.00 84.56 80 GLY A N 1
ATOM 623 C CA . GLY A 1 80 ? -12.009 10.364 15.989 1.00 84.56 80 GLY A CA 1
ATOM 624 C C . GLY A 1 80 ? -13.074 9.347 15.561 1.00 84.56 80 GLY A C 1
ATOM 625 O O . GLY A 1 80 ? -14.091 9.206 16.242 1.00 84.56 80 GLY A O 1
ATOM 626 N N . GLY A 1 81 ? -12.856 8.636 14.449 1.00 77.81 81 GLY A N 1
ATOM 627 C CA . GLY A 1 81 ? -13.650 7.488 14.036 1.00 77.81 81 GLY A CA 1
ATOM 628 C C . GLY A 1 81 ? -13.095 6.232 14.693 1.00 77.81 81 GLY A C 1
ATOM 629 O O . GLY A 1 81 ? -11.905 5.974 14.596 1.00 77.81 81 GLY A O 1
ATOM 630 N N . LYS A 1 82 ? -13.943 5.460 15.375 1.00 72.88 82 LYS A N 1
ATOM 631 C CA . LYS A 1 82 ? -13.575 4.100 15.785 1.00 72.88 82 LYS A CA 1
ATOM 632 C C . LYS A 1 82 ?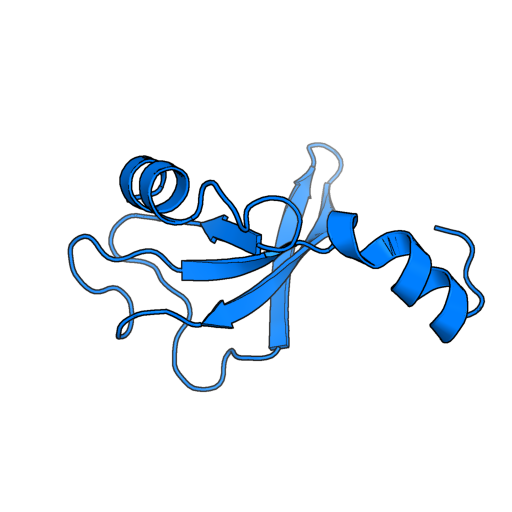 -13.719 3.196 14.562 1.00 72.88 82 LYS A C 1
ATOM 634 O O . LYS A 1 82 ? -14.845 3.079 14.068 1.00 72.88 82 LYS A O 1
ATOM 639 N N . ILE A 1 83 ? -12.619 2.627 14.073 1.00 72.56 83 ILE A N 1
ATOM 640 C CA . ILE A 1 83 ? -12.586 1.732 12.903 1.00 72.56 83 ILE A CA 1
ATOM 641 C C . ILE A 1 83 ? -12.589 0.269 13.350 1.00 72.56 83 ILE A C 1
ATOM 643 O O . ILE A 1 83 ? -11.937 -0.076 14.359 1.00 72.56 83 ILE A O 1
#